Protein AF-A0A0F9V705-F1 (afdb_monomer)

Sequence (96 aa):
MSIYTEQHYKSIADLLSKADPSHPVMIQVKGICLDFADLFAADNPPSTRCWNCGDDNESMALCTRPNEGHNFGGFNREWFLEACGLTAEQAEQQKE

Solvent-accessible surface area (backbone atoms only — not comparable to full-atom values): 5720 Å² total; per-residue (Å²): 130,48,95,66,50,75,67,52,56,50,54,50,21,61,56,58,44,66,56,58,87,86,42,90,58,44,68,56,52,54,52,51,52,49,54,50,39,53,52,43,35,68,57,25,50,63,45,68,37,18,77,73,62,63,47,47,81,85,56,88,68,76,44,79,44,84,95,67,53,76,39,34,68,46,52,63,51,67,62,49,39,46,55,38,72,42,51,72,73,66,65,56,70,72,77,116

Radius of gyration: 16.13 Å; Cα contacts (8 Å, |Δi|>4): 101; chains: 1; bounding box: 33×25×47 Å

Secondary structure (DSSP, 8-state):
--SS-HHHHHHHHHHHTTS-TTSTTHHHHHHHHHHHHHHHHHHSPPPSB-TTT--BTT--SPPSSTTT--------HHHHHHHTT--HHHHHTT--

Foldseek 3Di:
DFPDDPVRLLVVLVVLLPPDPPDPCVVVSLVVLLVVLVVQCVRFPFAQAFPQARDGPVDPDFRPDPPPTGGSTGDDSQVSCVSNVHHPVNNVVVVD

Structure (mmCIF, N/CA/C/O backbone):
data_AF-A0A0F9V705-F1
#
_entry.id   AF-A0A0F9V705-F1
#
loop_
_atom_site.group_PDB
_atom_site.id
_atom_site.type_symbol
_atom_site.label_atom_id
_atom_site.label_alt_id
_atom_site.label_comp_id
_atom_site.label_asym_id
_atom_site.label_entity_id
_atom_site.label_seq_id
_atom_site.pdbx_PDB_ins_code
_atom_site.Cartn_x
_atom_site.Cartn_y
_atom_site.Cartn_z
_atom_site.occupancy
_atom_site.B_iso_or_equiv
_atom_site.auth_seq_id
_atom_site.auth_comp_id
_atom_site.auth_asym_id
_atom_site.auth_atom_id
_atom_site.pdbx_PDB_model_num
ATOM 1 N N . MET A 1 1 ? 7.195 -11.929 -9.591 1.00 61.12 1 MET A N 1
ATOM 2 C CA . MET A 1 1 ? 5.724 -11.861 -9.699 1.00 61.12 1 MET A CA 1
ATOM 3 C C . MET A 1 1 ? 5.198 -11.925 -8.285 1.00 61.12 1 MET A C 1
ATOM 5 O O . MET A 1 1 ? 5.612 -12.834 -7.578 1.00 61.12 1 MET A O 1
ATOM 9 N N . SER A 1 2 ? 4.390 -10.946 -7.885 1.00 75.81 2 SER A N 1
ATOM 10 C CA . SER A 1 2 ? 3.756 -10.924 -6.564 1.00 75.81 2 SER A CA 1
ATOM 11 C C . SER A 1 2 ? 2.860 -12.149 -6.388 1.00 75.81 2 SER A C 1
ATOM 13 O O . SER A 1 2 ? 2.224 -12.594 -7.349 1.00 75.81 2 SER A O 1
ATOM 15 N N . ILE A 1 3 ? 2.812 -12.697 -5.175 1.00 82.06 3 ILE A N 1
ATOM 16 C CA . ILE A 1 3 ? 1.854 -13.757 -4.828 1.00 82.06 3 ILE A CA 1
ATOM 17 C C . ILE A 1 3 ? 0.444 -13.190 -4.617 1.00 82.06 3 ILE A C 1
ATOM 19 O O . ILE A 1 3 ? -0.541 -13.933 -4.616 1.00 82.06 3 ILE A O 1
ATOM 23 N N . TYR A 1 4 ? 0.336 -11.871 -4.455 1.00 83.19 4 TYR A N 1
ATOM 24 C CA . TYR A 1 4 ? -0.917 -11.160 -4.293 1.00 83.19 4 TYR A CA 1
ATOM 25 C C . TYR A 1 4 ? -1.346 -10.485 -5.597 1.00 83.19 4 TYR A C 1
ATOM 27 O O . TYR A 1 4 ? -0.544 -10.001 -6.389 1.00 83.19 4 TYR A O 1
ATOM 35 N N . THR A 1 5 ? -2.656 -10.463 -5.823 1.00 86.12 5 THR A N 1
ATOM 36 C CA . THR A 1 5 ? -3.264 -9.722 -6.927 1.00 86.12 5 THR A CA 1
ATOM 37 C C . THR A 1 5 ? -3.847 -8.420 -6.397 1.00 86.12 5 THR A C 1
ATOM 39 O O . THR A 1 5 ? -4.117 -8.294 -5.201 1.00 86.12 5 THR A O 1
ATOM 42 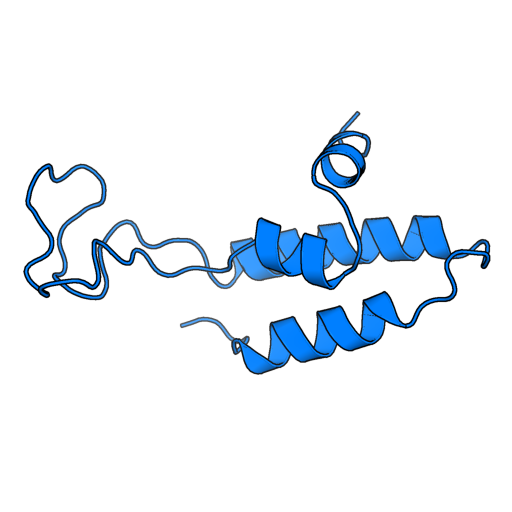N N . GLU A 1 6 ? -4.136 -7.476 -7.289 1.00 84.38 6 GLU A N 1
ATOM 43 C CA . GLU A 1 6 ? -4.850 -6.246 -6.930 1.00 84.38 6 GLU A CA 1
ATOM 44 C C . GLU A 1 6 ? -6.185 -6.540 -6.216 1.00 84.38 6 GLU A C 1
ATOM 46 O O . GLU A 1 6 ? -6.545 -5.893 -5.231 1.00 84.38 6 GLU A O 1
ATOM 51 N N . GLN A 1 7 ? -6.876 -7.605 -6.641 1.00 88.56 7 GLN A N 1
ATOM 52 C CA . GLN A 1 7 ? -8.103 -8.087 -6.007 1.00 88.56 7 GLN A CA 1
ATOM 53 C C . GLN A 1 7 ? -7.878 -8.520 -4.548 1.00 88.56 7 GLN A C 1
ATOM 55 O O . GLN A 1 7 ? -8.756 -8.308 -3.707 1.00 88.56 7 GLN A O 1
ATOM 60 N N . HIS A 1 8 ? -6.721 -9.116 -4.228 1.00 88.38 8 HIS A N 1
ATOM 61 C CA . HIS A 1 8 ? -6.378 -9.500 -2.855 1.00 88.38 8 HIS A CA 1
ATOM 62 C C . HIS A 1 8 ? -6.194 -8.269 -1.969 1.00 88.38 8 HIS A C 1
ATOM 64 O O . HIS A 1 8 ? -6.792 -8.216 -0.895 1.00 88.38 8 HIS A O 1
ATOM 70 N N . TYR A 1 9 ? -5.449 -7.262 -2.434 1.00 88.00 9 TYR A N 1
ATOM 71 C CA . TYR A 1 9 ? -5.262 -6.017 -1.683 1.00 88.00 9 TYR A CA 1
ATOM 72 C C . TYR A 1 9 ? -6.606 -5.349 -1.389 1.00 88.00 9 TYR A C 1
ATOM 74 O O . TYR A 1 9 ? -6.898 -5.032 -0.238 1.00 88.00 9 TYR A O 1
ATOM 82 N N . LYS A 1 10 ? -7.468 -5.229 -2.407 1.00 88.00 10 LYS A N 1
ATOM 83 C CA . LYS A 1 10 ? -8.806 -4.648 -2.257 1.00 88.00 10 LYS A CA 1
ATOM 84 C C . LYS A 1 10 ? -9.674 -5.421 -1.266 1.00 88.00 10 LYS A C 1
ATOM 86 O O . LYS A 1 10 ? -10.311 -4.819 -0.412 1.00 88.00 10 LYS A O 1
ATOM 91 N N . SER A 1 11 ? -9.681 -6.750 -1.355 1.00 88.62 11 SER A N 1
ATOM 92 C CA . SER A 1 11 ? -10.494 -7.592 -0.468 1.00 88.62 11 SER A CA 1
ATOM 93 C C . SER A 1 11 ? -10.066 -7.466 0.994 1.00 88.62 11 SER A C 1
ATOM 95 O O . SER A 1 11 ? -10.912 -7.480 1.885 1.00 88.62 11 SER A O 1
ATOM 97 N N . ILE A 1 12 ? -8.760 -7.336 1.243 1.00 87.69 12 ILE A N 1
ATOM 98 C CA . ILE A 1 12 ? -8.216 -7.147 2.590 1.00 87.69 12 ILE A CA 1
ATOM 99 C C . ILE A 1 12 ? -8.538 -5.741 3.101 1.00 87.69 12 ILE A C 1
ATOM 101 O O . ILE A 1 12 ? -9.001 -5.616 4.231 1.00 87.69 12 ILE A O 1
ATOM 105 N N . ALA A 1 13 ? -8.397 -4.705 2.271 1.00 86.88 13 ALA A N 1
ATOM 106 C CA . ALA A 1 13 ? -8.791 -3.348 2.645 1.00 86.88 13 ALA A CA 1
ATOM 107 C C . ALA A 1 13 ? -10.291 -3.256 2.985 1.00 86.88 13 ALA A C 1
ATOM 109 O O . ALA A 1 13 ? -10.654 -2.735 4.037 1.00 86.88 13 ALA A O 1
ATOM 110 N N . ASP A 1 14 ? -11.161 -3.861 2.168 1.00 86.75 14 ASP A N 1
ATOM 111 C CA . ASP A 1 14 ? -12.609 -3.944 2.415 1.00 86.75 14 ASP A CA 1
ATOM 112 C C . ASP A 1 14 ? -12.960 -4.749 3.679 1.00 86.75 14 ASP A C 1
ATOM 114 O O . ASP A 1 14 ? -14.016 -4.546 4.280 1.00 86.75 14 ASP A O 1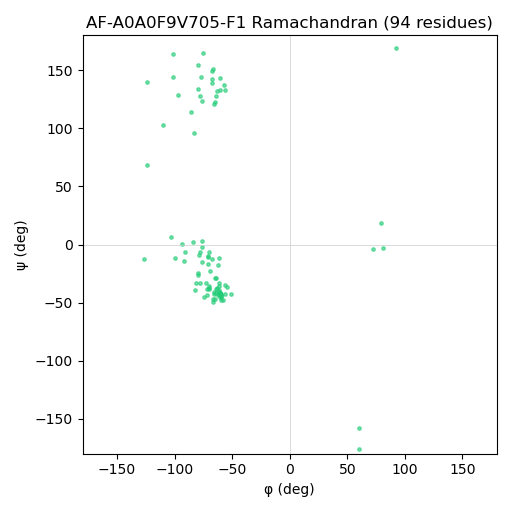
ATOM 118 N N . LEU A 1 15 ? -12.129 -5.720 4.066 1.00 86.50 15 LEU A N 1
ATOM 119 C CA . LEU A 1 15 ? -12.314 -6.480 5.302 1.00 86.50 15 LEU A CA 1
ATOM 120 C C . LEU A 1 15 ? -11.943 -5.628 6.520 1.00 86.50 15 LEU A C 1
ATOM 122 O O . LEU A 1 15 ? -12.683 -5.611 7.502 1.00 86.50 15 LEU A O 1
ATOM 126 N N . LEU A 1 16 ? -10.810 -4.930 6.445 1.00 83.56 16 LEU A N 1
ATOM 127 C CA . LEU A 1 16 ? -10.267 -4.125 7.537 1.00 83.56 16 LEU A CA 1
ATOM 128 C C . LEU A 1 16 ? -11.070 -2.834 7.753 1.00 83.56 16 LEU A C 1
ATOM 130 O O . LEU A 1 16 ? -11.269 -2.430 8.897 1.00 83.56 16 LEU A O 1
ATOM 134 N N . SER A 1 17 ? -11.624 -2.245 6.691 1.00 81.12 17 SER A N 1
ATOM 135 C CA . SER A 1 17 ? -12.456 -1.034 6.762 1.00 81.12 17 SER A CA 1
ATOM 136 C C . SER A 1 17 ? -13.835 -1.253 7.39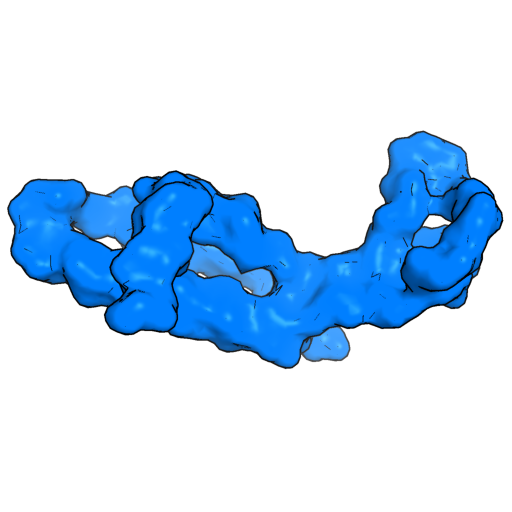5 1.00 81.12 17 SER A C 1
ATOM 138 O O . SER A 1 17 ? -14.476 -0.298 7.826 1.00 81.12 17 SER A O 1
ATOM 140 N N . LYS A 1 18 ? -14.300 -2.506 7.497 1.00 79.50 18 LYS A N 1
ATOM 141 C CA . LYS A 1 18 ? -15.566 -2.863 8.166 1.00 79.50 18 LYS A CA 1
ATOM 142 C C . LYS A 1 18 ? -15.468 -2.882 9.690 1.00 79.50 18 LYS A C 1
ATOM 144 O O . LYS A 1 18 ? -16.488 -3.089 10.349 1.00 79.50 18 LYS A O 1
ATOM 149 N N . ALA A 1 19 ? -14.273 -2.719 10.255 1.00 71.50 19 ALA A N 1
ATOM 150 C CA . ALA A 1 19 ? -14.114 -2.604 11.695 1.00 71.50 19 ALA A CA 1
ATOM 151 C C . ALA A 1 19 ? -14.838 -1.348 12.211 1.00 71.50 19 ALA A C 1
ATOM 153 O O . ALA A 1 19 ? -14.707 -0.265 11.644 1.00 71.50 19 ALA A O 1
ATOM 154 N N . ASP A 1 20 ? -15.621 -1.498 13.282 1.00 69.56 20 ASP A N 1
ATOM 155 C CA . ASP A 1 20 ? -16.344 -0.375 13.881 1.00 69.56 20 ASP A CA 1
ATOM 156 C C . ASP A 1 20 ? -15.339 0.638 14.467 1.00 69.56 20 ASP A C 1
ATOM 158 O O . ASP A 1 20 ? -14.574 0.269 15.367 1.00 69.56 20 ASP A O 1
ATOM 162 N N . PRO A 1 21 ? -15.349 1.909 14.015 1.00 66.75 21 PRO A N 1
ATOM 163 C CA . PRO A 1 21 ? -14.408 2.938 14.457 1.00 66.75 21 PRO A CA 1
ATOM 164 C C . PRO A 1 21 ? -14.496 3.263 15.957 1.00 66.75 21 PRO A C 1
ATOM 166 O O . PRO A 1 21 ? -13.562 3.834 16.519 1.00 66.75 21 PRO A O 1
ATOM 169 N N . SER A 1 22 ? -15.591 2.887 16.618 1.00 66.06 22 SER A N 1
ATOM 170 C CA . SER A 1 22 ? -15.820 3.071 18.056 1.00 66.06 22 SER A CA 1
ATOM 171 C C . SER A 1 22 ? -15.351 1.873 18.885 1.00 66.06 22 SER A C 1
ATOM 173 O O . SER A 1 22 ? -15.374 1.921 20.117 1.00 66.06 22 SER A O 1
ATOM 175 N N . HIS A 1 23 ? -14.938 0.781 18.235 1.00 69.06 23 HIS A N 1
ATOM 176 C CA . HIS A 1 23 ? -14.507 -0.427 18.917 1.00 69.06 23 HIS A CA 1
ATOM 177 C C . HIS A 1 23 ? -13.060 -0.272 19.422 1.00 69.06 23 HIS A C 1
ATOM 179 O O . HIS A 1 23 ? -12.175 0.119 18.660 1.00 69.06 23 HIS A O 1
ATOM 185 N N . PRO A 1 24 ? -12.744 -0.648 20.675 1.00 65.31 24 PRO A N 1
ATOM 186 C CA . PRO A 1 24 ? -11.402 -0.487 21.258 1.00 65.31 24 PRO A CA 1
ATOM 187 C C . PRO A 1 24 ? -10.284 -1.253 20.520 1.00 65.31 24 PRO A C 1
ATOM 189 O O . PRO A 1 24 ? -9.103 -1.011 20.749 1.00 65.31 24 PRO A O 1
ATOM 192 N N . VAL A 1 25 ? -10.644 -2.148 19.597 1.00 70.19 25 VAL A N 1
ATOM 193 C CA . VAL A 1 25 ? -9.710 -2.896 18.735 1.00 70.19 25 VAL A CA 1
ATOM 194 C C . VAL A 1 25 ? -9.205 -2.048 17.556 1.00 70.19 25 VAL A C 1
ATOM 196 O O . VAL A 1 25 ? -8.253 -2.442 16.893 1.00 70.19 25 VAL A O 1
ATOM 199 N N . MET A 1 26 ? -9.750 -0.851 17.314 1.00 69.69 26 MET A N 1
ATOM 200 C CA . MET A 1 26 ?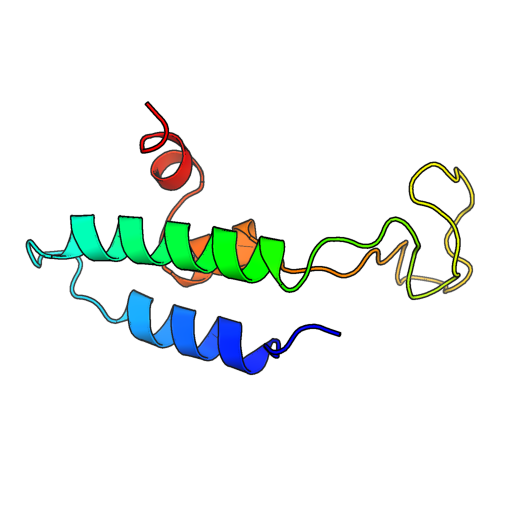 -9.339 -0.003 16.188 1.00 69.69 26 MET A CA 1
ATOM 201 C C . MET A 1 26 ? -7.846 0.322 16.167 1.00 69.69 26 MET A C 1
ATOM 203 O O . MET A 1 26 ? -7.260 0.350 15.092 1.00 69.69 26 MET A O 1
ATOM 207 N N . ILE A 1 27 ? -7.197 0.496 17.324 1.00 69.62 27 ILE A N 1
ATOM 208 C CA . ILE A 1 27 ? -5.737 0.700 17.383 1.00 69.62 27 ILE A CA 1
ATOM 209 C C . ILE A 1 27 ? -4.992 -0.514 16.803 1.00 69.62 27 ILE A C 1
ATOM 211 O O . ILE A 1 27 ? -4.026 -0.339 16.064 1.00 69.62 27 ILE A O 1
ATOM 215 N N . GLN A 1 28 ? -5.469 -1.732 17.077 1.00 76.69 28 GLN A N 1
ATOM 216 C CA . GLN A 1 28 ? -4.897 -2.959 16.513 1.00 76.69 28 GLN A CA 1
ATOM 217 C C . GLN A 1 28 ? -5.176 -3.070 15.012 1.00 76.69 28 GLN A C 1
ATOM 219 O O . GLN A 1 28 ? -4.290 -3.473 14.268 1.00 76.69 28 GLN A O 1
ATOM 224 N N . VAL A 1 29 ? -6.362 -2.659 14.549 1.00 80.88 29 VAL A N 1
ATOM 225 C CA . VAL A 1 29 ? -6.693 -2.637 13.113 1.00 80.88 29 VAL A CA 1
ATOM 226 C C . VAL A 1 29 ? -5.740 -1.715 12.352 1.00 80.88 29 VAL A C 1
ATOM 228 O O . VAL A 1 29 ? -5.238 -2.110 11.307 1.00 80.88 29 VAL A O 1
ATOM 231 N N . LYS A 1 30 ? -5.408 -0.536 12.902 1.00 80.88 30 LYS A N 1
ATOM 232 C CA . LYS A 1 30 ? -4.424 0.374 12.288 1.00 80.88 30 LYS A CA 1
ATOM 233 C C . LYS A 1 30 ? -3.048 -0.273 12.127 1.00 80.88 30 LYS A C 1
ATOM 235 O O . LYS A 1 30 ? -2.487 -0.216 11.037 1.00 80.88 30 LYS A O 1
ATOM 240 N N . GLY A 1 31 ? -2.545 -0.916 13.183 1.00 84.12 31 GLY A N 1
ATOM 241 C CA . GLY A 1 31 ? -1.267 -1.634 13.138 1.00 84.12 31 GLY A CA 1
ATOM 242 C C . GLY A 1 31 ? -1.275 -2.757 12.099 1.00 84.12 31 GLY A C 1
ATOM 243 O O . GLY A 1 31 ? -0.378 -2.837 11.269 1.00 84.12 31 GLY A O 1
ATOM 244 N N . ILE A 1 32 ? -2.354 -3.544 12.054 1.00 87.12 32 ILE A N 1
ATOM 245 C CA . ILE A 1 32 ? -2.530 -4.618 11.067 1.00 87.12 32 ILE A CA 1
ATOM 246 C C . ILE A 1 32 ? -2.522 -4.068 9.632 1.00 87.12 32 ILE A C 1
ATOM 248 O O . ILE A 1 32 ? -1.894 -4.659 8.756 1.00 87.12 32 ILE A O 1
ATOM 252 N N . CYS A 1 33 ? -3.181 -2.935 9.371 1.00 87.88 33 CYS A N 1
ATOM 253 C CA . CYS A 1 33 ? -3.145 -2.293 8.056 1.00 87.88 33 CYS A CA 1
ATOM 254 C C . CYS A 1 33 ? -1.719 -1.893 7.653 1.00 87.88 33 CYS A C 1
ATOM 256 O O . CYS A 1 33 ? -1.346 -2.091 6.499 1.00 87.88 33 CYS A O 1
ATOM 258 N N . LEU A 1 34 ? -0.925 -1.351 8.581 1.00 87.75 34 LEU A N 1
ATOM 259 C CA . LEU A 1 34 ? 0.472 -0.990 8.320 1.00 87.75 34 LEU A CA 1
ATOM 260 C C . LEU A 1 34 ? 1.325 -2.229 8.026 1.00 87.75 34 LEU A C 1
ATOM 262 O O . LEU A 1 34 ? 2.025 -2.243 7.015 1.00 87.75 34 LEU A O 1
ATOM 266 N N . ASP A 1 35 ? 1.196 -3.283 8.832 1.00 90.50 35 ASP A N 1
ATOM 267 C CA . ASP A 1 35 ? 1.928 -4.540 8.640 1.00 90.50 35 ASP A CA 1
ATOM 268 C C . ASP A 1 35 ? 1.608 -5.178 7.281 1.00 90.50 35 ASP A C 1
ATOM 270 O O . ASP A 1 35 ? 2.507 -5.607 6.557 1.00 90.50 35 ASP A O 1
ATOM 274 N N . PHE A 1 36 ? 0.330 -5.204 6.886 1.00 90.25 36 PHE A N 1
ATOM 275 C CA . PHE A 1 36 ? -0.065 -5.683 5.560 1.00 90.25 36 PHE A CA 1
ATOM 276 C C . PHE A 1 36 ? 0.484 -4.802 4.442 1.00 90.25 36 PHE A C 1
ATOM 278 O O . PHE A 1 36 ? 0.958 -5.329 3.437 1.00 90.25 36 PHE A O 1
ATOM 285 N N . ALA A 1 37 ? 0.453 -3.480 4.607 1.00 89.00 37 ALA A N 1
ATOM 286 C CA . ALA A 1 37 ? 0.980 -2.558 3.612 1.00 89.00 37 ALA A CA 1
ATOM 287 C C . ALA A 1 37 ? 2.490 -2.768 3.396 1.00 89.00 37 ALA A C 1
ATOM 289 O O . ALA A 1 37 ? 2.959 -2.781 2.257 1.00 89.00 37 ALA A O 1
ATOM 290 N N . ASP A 1 38 ? 3.239 -3.000 4.472 1.00 89.38 38 ASP A N 1
ATOM 291 C CA . ASP A 1 38 ? 4.675 -3.262 4.407 1.00 89.38 38 ASP A CA 1
ATOM 292 C C . ASP A 1 38 ? 4.968 -4.665 3.828 1.00 89.38 38 ASP A C 1
ATOM 294 O O . ASP A 1 38 ? 5.867 -4.811 2.997 1.00 89.38 38 ASP A O 1
ATOM 298 N N . LEU A 1 39 ? 4.161 -5.684 4.157 1.00 90.44 39 LEU A N 1
ATOM 299 C CA . LEU A 1 39 ? 4.246 -7.020 3.544 1.00 90.44 39 LEU A CA 1
ATOM 300 C C . LEU A 1 39 ? 3.963 -6.991 2.035 1.00 90.44 39 LEU A C 1
ATOM 302 O O . LEU A 1 39 ? 4.678 -7.627 1.259 1.00 90.44 39 LEU A O 1
ATOM 306 N N . PHE A 1 40 ? 2.941 -6.255 1.597 1.00 90.38 40 PHE A N 1
ATOM 307 C CA . PHE A 1 40 ? 2.601 -6.134 0.178 1.00 90.38 40 PHE A CA 1
ATOM 308 C C . PHE A 1 40 ? 3.642 -5.329 -0.596 1.00 90.38 40 PHE A C 1
ATOM 310 O O . PHE A 1 40 ? 3.956 -5.689 -1.729 1.00 90.38 40 PHE A O 1
ATOM 317 N N . ALA A 1 41 ? 4.226 -4.297 0.018 1.00 88.38 41 ALA A N 1
ATOM 318 C CA . ALA A 1 41 ? 5.345 -3.563 -0.564 1.00 88.38 41 ALA A CA 1
ATOM 319 C C . ALA A 1 41 ? 6.594 -4.445 -0.719 1.00 88.38 41 ALA A C 1
ATOM 321 O O . ALA A 1 41 ? 7.292 -4.347 -1.726 1.00 88.38 41 ALA A O 1
ATOM 322 N N . ALA A 1 42 ? 6.865 -5.327 0.247 1.00 88.06 42 ALA A N 1
ATOM 323 C CA . ALA A 1 42 ? 7.990 -6.256 0.182 1.00 88.06 42 ALA A CA 1
ATOM 324 C C . ALA A 1 42 ? 7.794 -7.357 -0.877 1.00 88.06 42 ALA A C 1
ATOM 326 O O . ALA A 1 42 ? 8.750 -7.733 -1.554 1.00 88.06 42 ALA A O 1
ATOM 327 N N . ASP A 1 43 ? 6.569 -7.869 -1.036 1.00 87.75 43 ASP A N 1
ATOM 328 C CA . ASP A 1 43 ? 6.242 -8.907 -2.027 1.00 87.75 43 ASP A CA 1
ATOM 329 C C . ASP A 1 43 ? 6.107 -8.355 -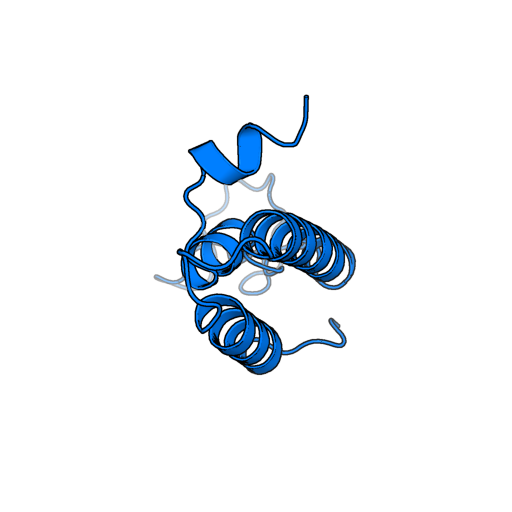3.457 1.00 87.75 43 ASP A C 1
ATOM 331 O O . ASP A 1 43 ? 6.459 -9.021 -4.435 1.00 87.75 43 ASP A O 1
ATOM 335 N N . ASN A 1 44 ? 5.622 -7.121 -3.591 1.00 85.62 44 ASN A N 1
ATOM 336 C CA . ASN A 1 44 ? 5.459 -6.436 -4.865 1.00 85.62 44 ASN A CA 1
ATOM 337 C C . ASN A 1 44 ? 6.215 -5.098 -4.859 1.00 85.62 44 ASN A C 1
ATOM 339 O O . ASN A 1 44 ? 5.588 -4.031 -4.860 1.00 85.62 44 ASN A O 1
ATOM 343 N N . PRO A 1 45 ? 7.560 -5.134 -4.836 1.00 84.44 45 PRO A N 1
ATOM 344 C CA . PRO A 1 45 ? 8.350 -3.918 -4.834 1.00 84.44 45 PRO A CA 1
ATOM 345 C C . PRO A 1 45 ? 8.196 -3.179 -6.170 1.00 84.44 45 PRO A C 1
ATOM 347 O O . PRO A 1 45 ? 8.026 -3.820 -7.216 1.00 84.44 45 PRO A O 1
ATOM 350 N N . PRO A 1 46 ? 8.295 -1.839 -6.165 1.00 82.81 46 PRO A N 1
ATOM 351 C CA . PRO A 1 46 ? 8.395 -1.080 -7.401 1.00 82.81 46 PRO A CA 1
ATOM 352 C C . PRO A 1 46 ? 9.602 -1.569 -8.206 1.00 82.81 46 PRO A C 1
ATOM 354 O O . PRO A 1 46 ? 10.680 -1.844 -7.673 1.00 82.81 46 PRO A O 1
ATOM 357 N N . SER A 1 47 ? 9.412 -1.709 -9.511 1.00 82.75 47 SER A N 1
ATOM 358 C CA . SER A 1 47 ? 10.469 -2.109 -10.424 1.00 82.75 47 SER A CA 1
ATOM 359 C C . SER A 1 47 ? 11.391 -0.932 -10.711 1.00 82.75 47 SER A C 1
ATOM 361 O O . SER A 1 47 ? 10.956 0.202 -10.877 1.00 82.75 47 SER A O 1
ATOM 363 N N . THR A 1 48 ? 12.682 -1.209 -10.867 1.00 84.44 48 THR A N 1
ATOM 364 C CA . THR A 1 48 ? 13.631 -0.222 -11.395 1.00 84.44 48 THR A CA 1
ATOM 365 C C . THR A 1 48 ? 13.419 0.048 -12.880 1.00 84.44 48 THR A C 1
ATOM 367 O O . THR A 1 48 ? 14.032 0.969 -13.407 1.00 84.44 48 THR A O 1
ATOM 370 N N . ARG A 1 49 ? 12.574 -0.745 -13.555 1.00 83.81 49 ARG A N 1
ATOM 371 C CA . ARG A 1 49 ? 12.257 -0.609 -14.974 1.00 83.81 49 ARG A CA 1
ATOM 372 C C . ARG A 1 49 ? 10.767 -0.452 -15.211 1.00 83.81 49 ARG A C 1
ATOM 374 O O . ARG A 1 49 ? 9.941 -1.149 -14.628 1.00 83.81 49 ARG A O 1
ATOM 381 N N . CYS A 1 50 ? 10.438 0.425 -16.139 1.00 84.19 50 CYS A N 1
ATOM 382 C CA . CYS A 1 50 ? 9.094 0.634 -16.620 1.00 84.19 50 CYS A CA 1
ATOM 383 C C . CYS A 1 50 ? 8.582 -0.636 -17.316 1.00 84.19 50 CYS A C 1
ATOM 385 O O . CYS A 1 50 ? 9.212 -1.155 -18.234 1.00 84.19 50 CYS A O 1
ATOM 387 N N . TRP A 1 51 ? 7.413 -1.133 -16.930 1.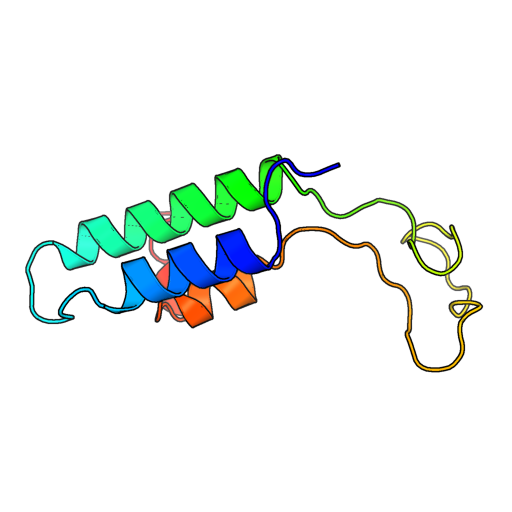00 80.94 51 TRP A N 1
ATOM 388 C CA . TRP A 1 51 ? 6.774 -2.291 -17.563 1.00 80.94 51 TRP A CA 1
ATOM 389 C C . TRP A 1 51 ? 6.269 -1.991 -18.977 1.00 80.94 51 TRP A C 1
ATOM 391 O O . TRP A 1 51 ? 6.115 -2.903 -19.786 1.00 80.94 51 TRP A O 1
ATOM 401 N N . ASN A 1 52 ? 6.027 -0.716 -19.281 1.00 82.06 52 ASN A N 1
ATOM 402 C CA . ASN A 1 52 ? 5.487 -0.286 -20.565 1.00 82.06 52 ASN A CA 1
ATOM 403 C C . ASN A 1 52 ? 6.563 -0.156 -21.650 1.00 82.06 52 ASN A C 1
ATOM 405 O O . ASN A 1 52 ? 6.296 -0.512 -22.799 1.00 82.06 52 ASN A O 1
ATOM 409 N N . CYS A 1 53 ? 7.756 0.345 -21.305 1.00 84.44 53 CYS A N 1
ATOM 410 C CA . CYS A 1 53 ? 8.837 0.596 -22.268 1.00 84.44 53 CYS A CA 1
ATOM 411 C C . CYS A 1 53 ? 10.184 -0.052 -21.920 1.00 84.44 53 CYS A C 1
ATOM 413 O O . CYS A 1 53 ? 11.053 -0.120 -22.783 1.00 84.44 53 CYS A O 1
ATOM 415 N N . GLY A 1 54 ? 10.364 -0.563 -20.700 1.00 83.12 54 GLY A N 1
ATOM 416 C CA . GLY A 1 54 ? 11.605 -1.198 -20.249 1.00 83.12 54 GLY A CA 1
ATOM 417 C C . GLY A 1 54 ? 12.707 -0.236 -19.798 1.00 83.12 54 GLY A C 1
ATOM 418 O O . GLY A 1 54 ? 13.745 -0.721 -19.336 1.00 83.12 54 GLY A O 1
ATOM 419 N N . ASP A 1 55 ? 12.483 1.078 -19.909 1.00 85.56 55 ASP A N 1
ATOM 420 C CA . ASP A 1 55 ? 13.417 2.111 -19.447 1.00 85.56 55 ASP A CA 1
ATOM 421 C C . ASP A 1 55 ? 13.539 2.105 -17.927 1.00 85.56 55 ASP A C 1
ATOM 423 O O . ASP A 1 55 ? 12.601 1.735 -17.220 1.00 85.56 55 ASP A O 1
ATOM 427 N N . ASP A 1 56 ? 14.696 2.514 -17.419 1.00 83.69 56 ASP A N 1
ATOM 428 C CA . ASP A 1 56 ? 14.899 2.677 -15.985 1.00 83.69 56 ASP A CA 1
ATOM 429 C C . ASP A 1 56 ? 14.228 3.948 -15.438 1.00 83.69 56 ASP A C 1
ATOM 431 O O . ASP A 1 56 ? 13.798 4.832 -16.180 1.00 83.69 56 ASP A O 1
ATOM 435 N N . ASN A 1 57 ? 14.094 4.022 -14.112 1.00 71.75 57 ASN A N 1
ATOM 436 C CA . ASN A 1 57 ? 13.493 5.177 -13.439 1.00 71.75 57 ASN A CA 1
ATOM 437 C C . ASN A 1 57 ? 14.367 6.443 -13.462 1.00 71.75 57 ASN A C 1
ATOM 439 O O . ASN A 1 57 ? 13.879 7.513 -13.102 1.00 71.75 57 ASN A O 1
ATOM 443 N N . GLU A 1 58 ? 15.629 6.328 -13.878 1.00 75.50 58 GLU A N 1
ATOM 444 C CA . GLU A 1 58 ? 16.561 7.449 -14.038 1.00 75.50 58 GLU A CA 1
ATOM 445 C C . GLU A 1 58 ? 16.533 8.022 -15.465 1.00 75.50 58 GLU A C 1
ATOM 447 O O . GLU A 1 58 ? 17.017 9.132 -15.711 1.00 75.50 58 GLU A O 1
ATOM 452 N N . SER A 1 59 ? 15.934 7.300 -16.415 1.00 72.88 59 SER A N 1
ATOM 453 C CA . SER A 1 59 ? 15.777 7.736 -17.793 1.00 72.88 59 SER A CA 1
ATOM 454 C C . SER A 1 59 ? 14.870 8.961 -17.887 1.00 72.88 59 SER A C 1
ATOM 456 O O . SER A 1 59 ? 13.690 8.935 -17.540 1.00 72.88 59 SER A O 1
ATOM 458 N N . MET A 1 60 ? 15.403 10.042 -18.462 1.00 70.94 60 MET A N 1
ATOM 459 C CA . MET A 1 60 ? 14.617 11.219 -18.856 1.00 70.94 60 MET A CA 1
ATOM 460 C C . MET A 1 60 ? 13.810 10.995 -20.149 1.00 70.94 60 MET A C 1
ATOM 462 O O . MET A 1 60 ? 13.179 11.929 -20.650 1.00 70.94 60 MET A O 1
ATOM 466 N N . ALA A 1 61 ? 13.849 9.793 -20.735 1.00 76.19 61 ALA A N 1
ATOM 467 C CA . ALA A 1 61 ? 13.077 9.489 -21.930 1.00 76.19 61 ALA A CA 1
ATOM 468 C C . ALA A 1 61 ? 11.577 9.480 -21.612 1.00 76.19 61 ALA A C 1
ATOM 470 O O . ALA A 1 61 ? 11.147 9.019 -20.557 1.00 76.19 61 ALA A O 1
ATOM 471 N N . LEU A 1 62 ? 10.759 9.970 -22.545 1.00 79.00 62 LEU A N 1
ATOM 472 C CA . LEU A 1 62 ? 9.315 9.773 -22.465 1.00 79.00 62 LEU A CA 1
ATOM 473 C C . LEU A 1 62 ? 9.005 8.290 -22.676 1.00 79.00 62 LEU A C 1
ATOM 475 O O . LEU 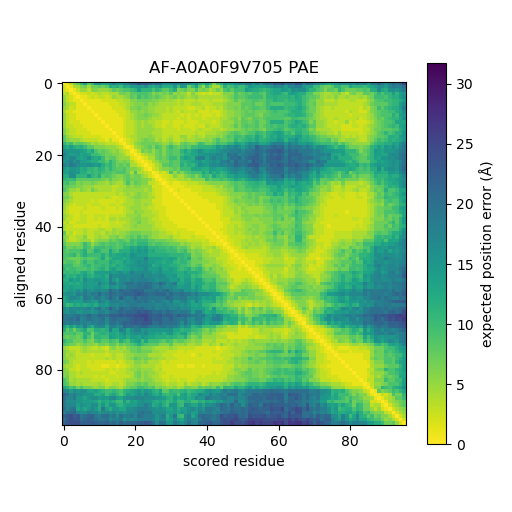A 1 62 ? 9.588 7.659 -23.558 1.00 79.00 62 LEU A O 1
ATOM 479 N N . CYS A 1 63 ? 8.059 7.752 -21.902 1.00 80.56 63 CYS A N 1
ATOM 480 C CA . CYS A 1 63 ? 7.608 6.383 -22.110 1.00 80.56 63 CYS A CA 1
ATOM 481 C C . CYS A 1 63 ? 7.120 6.207 -23.554 1.00 80.56 63 CYS A C 1
ATOM 483 O O . CYS A 1 63 ? 6.346 7.015 -24.072 1.00 80.56 63 CYS A O 1
ATOM 485 N N . THR A 1 64 ? 7.558 5.128 -24.200 1.00 79.62 64 THR A N 1
ATOM 486 C CA . THR A 1 64 ? 7.214 4.838 -25.597 1.00 79.62 64 THR A CA 1
ATOM 487 C C . THR A 1 64 ? 5.737 4.497 -25.801 1.00 79.62 64 THR A C 1
ATOM 489 O O . THR A 1 64 ? 5.273 4.500 -26.942 1.00 79.62 64 THR A O 1
ATOM 492 N N . ARG A 1 65 ? 4.977 4.249 -24.724 1.00 75.12 65 ARG A N 1
ATOM 493 C CA . ARG A 1 65 ? 3.514 4.158 -24.770 1.00 75.12 65 ARG A CA 1
ATOM 494 C C . ARG A 1 65 ? 2.881 5.547 -24.630 1.00 75.12 65 ARG A C 1
ATOM 496 O O . ARG A 1 65 ? 2.965 6.145 -23.554 1.00 75.12 65 ARG A O 1
ATOM 503 N N . PRO A 1 66 ? 2.204 6.058 -25.677 1.00 61.44 66 PRO A N 1
ATOM 504 C CA . PRO A 1 66 ? 1.516 7.340 -25.599 1.00 61.44 66 PRO A CA 1
ATOM 505 C C . PRO A 1 66 ? 0.432 7.294 -24.513 1.00 61.44 66 PRO A C 1
ATOM 507 O O . PRO A 1 66 ? -0.363 6.360 -24.482 1.00 61.44 66 PRO A O 1
ATOM 510 N N . ASN A 1 67 ? 0.378 8.323 -23.663 1.00 64.06 67 ASN A N 1
ATOM 511 C CA . ASN A 1 67 ? -0.640 8.559 -22.623 1.00 64.06 67 ASN A CA 1
ATOM 512 C C . ASN A 1 67 ? -0.621 7.669 -21.364 1.00 64.06 67 ASN A C 1
ATOM 514 O O . ASN A 1 67 ? -1.399 7.948 -20.457 1.00 64.06 67 ASN A O 1
ATOM 518 N N . GLU A 1 68 ? 0.247 6.658 -21.256 1.00 68.88 68 GLU A N 1
ATOM 519 C CA . GLU A 1 68 ? 0.308 5.801 -20.050 1.00 68.88 68 GLU A CA 1
ATOM 520 C C . GLU A 1 68 ? 1.434 6.180 -19.074 1.00 68.88 68 GLU A C 1
ATOM 522 O O . GLU A 1 68 ? 1.434 5.717 -17.936 1.00 68.88 68 GLU A O 1
ATOM 527 N N . GLY A 1 69 ? 2.372 7.045 -19.483 1.00 78.62 69 GLY A N 1
ATOM 528 C CA . GLY A 1 69 ? 3.532 7.406 -18.663 1.00 78.62 69 GLY A CA 1
ATOM 529 C C . GLY A 1 69 ? 4.410 6.198 -18.313 1.00 78.62 69 GLY A C 1
ATOM 530 O O . GLY A 1 69 ? 4.194 5.076 -18.781 1.00 78.62 69 GLY A O 1
ATOM 531 N N . HIS A 1 70 ? 5.444 6.427 -17.502 1.00 79.19 70 HIS A N 1
ATOM 532 C CA . HIS A 1 70 ? 6.243 5.320 -16.987 1.00 79.19 70 HIS A CA 1
ATOM 533 C C . HIS A 1 70 ? 5.490 4.599 -15.873 1.00 79.19 70 HIS A C 1
ATOM 535 O O . HIS A 1 70 ? 5.122 5.209 -14.873 1.00 79.19 70 HIS A O 1
ATOM 541 N N . ASN A 1 71 ? 5.292 3.292 -16.040 1.00 80.31 71 ASN A N 1
ATOM 542 C CA . ASN A 1 71 ? 4.705 2.432 -15.024 1.00 80.31 71 ASN A CA 1
ATOM 543 C C . ASN A 1 71 ? 5.778 1.499 -14.473 1.00 80.31 71 ASN A C 1
ATOM 545 O O . ASN A 1 71 ? 6.138 0.513 -15.111 1.00 80.31 71 ASN A O 1
ATOM 549 N N . PHE A 1 72 ? 6.275 1.806 -13.283 1.00 81.19 72 PHE A N 1
ATOM 550 C CA . PHE A 1 72 ? 7.268 0.990 -12.588 1.00 81.19 72 PHE A CA 1
ATOM 551 C C . PHE A 1 72 ? 6.635 -0.173 -11.806 1.00 81.19 72 PHE A C 1
ATOM 553 O O . PHE A 1 72 ? 7.343 -0.952 -11.175 1.00 81.19 72 PHE A O 1
ATOM 560 N N . GLY A 1 73 ? 5.311 -0.335 -11.874 1.00 80.50 73 GLY A N 1
ATOM 561 C CA . GLY A 1 73 ? 4.582 -1.357 -11.135 1.00 80.50 73 GLY A CA 1
ATOM 562 C C . GLY A 1 73 ? 4.755 -1.220 -9.621 1.00 80.50 73 GLY A C 1
ATOM 563 O O . GLY A 1 73 ? 5.097 -0.157 -9.103 1.00 80.50 73 GLY A O 1
ATOM 564 N N . GLY A 1 74 ? 4.532 -2.329 -8.921 1.00 84.69 74 GLY A N 1
ATOM 565 C CA . GLY A 1 74 ? 4.622 -2.401 -7.467 1.00 84.69 74 GLY A CA 1
ATOM 566 C C . GLY A 1 74 ? 3.295 -2.146 -6.754 1.00 84.69 74 GLY A C 1
ATOM 567 O O . GLY A 1 74 ? 2.287 -1.761 -7.350 1.00 84.69 74 GLY A O 1
ATOM 568 N N . PHE A 1 75 ? 3.287 -2.427 -5.457 1.00 87.56 75 PHE A N 1
ATOM 569 C CA . PHE A 1 75 ? 2.139 -2.206 -4.591 1.00 87.56 75 PHE A CA 1
ATOM 570 C C . PHE A 1 75 ? 2.01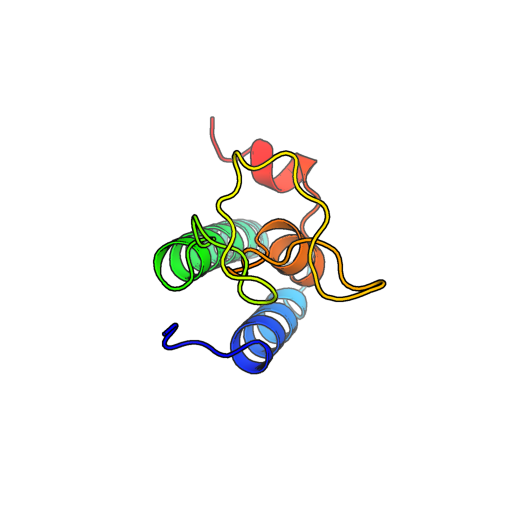1 -0.724 -4.212 1.00 87.56 75 PHE A C 1
ATOM 572 O O . PHE A 1 75 ? 2.954 -0.115 -3.706 1.00 87.56 75 PHE A O 1
ATOM 579 N N . ASN A 1 76 ? 0.821 -0.151 -4.421 1.00 86.44 76 ASN A N 1
ATOM 580 C CA . ASN A 1 76 ? 0.517 1.214 -3.999 1.00 86.44 76 ASN A CA 1
ATOM 581 C C . ASN A 1 76 ? 0.115 1.234 -2.516 1.00 86.44 76 ASN A C 1
ATOM 583 O O . ASN A 1 76 ? -1.043 1.001 -2.156 1.00 86.44 76 ASN A O 1
ATOM 587 N N . ARG A 1 77 ? 1.105 1.525 -1.668 1.00 87.19 77 ARG A N 1
ATOM 588 C CA . ARG A 1 77 ? 0.960 1.585 -0.210 1.00 87.19 77 ARG A CA 1
ATOM 589 C C . ARG A 1 77 ? -0.059 2.626 0.241 1.00 87.19 77 ARG A C 1
ATOM 591 O O . ARG A 1 77 ? -0.847 2.347 1.138 1.00 87.19 77 ARG A O 1
ATOM 598 N N . GLU A 1 78 ? -0.041 3.806 -0.367 1.00 86.25 78 GLU A N 1
ATOM 599 C CA . GLU A 1 78 ? -0.901 4.928 0.019 1.00 86.25 78 GLU A CA 1
ATOM 600 C C . GLU A 1 78 ? -2.365 4.606 -0.267 1.00 86.25 78 GLU A C 1
ATOM 602 O O . GLU A 1 78 ? -3.191 4.665 0.641 1.00 86.25 78 GLU A O 1
ATOM 607 N N . TRP A 1 79 ? -2.655 4.128 -1.480 1.00 88.44 79 TRP A N 1
ATOM 608 C CA . TRP A 1 79 ? -4.002 3.712 -1.867 1.00 88.44 79 TRP A CA 1
ATOM 609 C C . TRP A 1 79 ? -4.573 2.637 -0.934 1.00 88.44 79 TRP A C 1
ATOM 611 O O . TRP A 1 79 ? -5.739 2.701 -0.550 1.00 88.44 79 TRP A O 1
ATOM 621 N N . PHE A 1 80 ? -3.764 1.646 -0.547 1.00 88.94 80 PHE A N 1
ATOM 622 C CA . PHE A 1 80 ? -4.223 0.590 0.355 1.00 88.94 80 PHE A CA 1
ATOM 623 C C . PHE A 1 80 ? -4.561 1.129 1.748 1.00 88.94 80 PHE A C 1
ATOM 625 O O . PHE A 1 80 ? -5.579 0.748 2.321 1.00 88.94 80 PHE A O 1
ATOM 632 N N . LEU A 1 81 ? -3.736 2.027 2.292 1.00 87.50 81 LEU A N 1
ATOM 633 C CA . LEU A 1 81 ? -3.994 2.635 3.598 1.00 87.50 81 LEU A CA 1
ATOM 634 C C . LEU A 1 81 ? -5.248 3.516 3.572 1.00 87.50 81 LEU A C 1
ATOM 636 O O . LEU A 1 81 ? -6.072 3.413 4.482 1.00 87.50 81 LEU A O 1
ATOM 640 N N . GLU A 1 82 ? -5.448 4.291 2.506 1.00 87.50 82 GLU A N 1
ATOM 641 C CA . GLU A 1 82 ? -6.681 5.056 2.298 1.00 87.50 82 GLU A CA 1
ATOM 642 C C . GLU A 1 82 ? -7.907 4.139 2.198 1.00 87.50 82 GLU A C 1
ATOM 644 O O . GLU A 1 82 ? -8.935 4.408 2.820 1.00 87.50 82 GLU A O 1
ATOM 649 N N . ALA A 1 83 ? -7.797 3.017 1.478 1.00 86.31 83 ALA A N 1
ATOM 650 C CA . ALA A 1 83 ? -8.864 2.020 1.369 1.00 86.31 83 ALA A CA 1
ATOM 651 C C . ALA A 1 83 ? -9.180 1.338 2.714 1.00 86.31 83 ALA A C 1
ATOM 653 O O . ALA A 1 83 ? -10.323 0.957 2.966 1.00 86.31 83 ALA A O 1
ATOM 654 N N . CYS A 1 84 ? -8.195 1.241 3.608 1.00 84.56 84 CYS A N 1
ATOM 655 C CA . CYS A 1 84 ? -8.377 0.825 4.998 1.00 84.56 84 CYS A CA 1
ATOM 656 C C . CYS A 1 84 ? -8.977 1.923 5.901 1.00 84.56 84 CYS A C 1
ATOM 658 O O . CYS A 1 84 ? -9.197 1.679 7.087 1.00 84.56 84 CYS A O 1
ATOM 660 N N . GLY A 1 85 ? -9.233 3.127 5.377 1.00 81.69 85 GLY A N 1
ATOM 661 C CA . GLY A 1 85 ? -9.759 4.265 6.132 1.00 81.69 85 GLY A CA 1
ATOM 662 C C . GLY A 1 85 ? -8.712 5.004 6.972 1.00 81.69 85 GLY A C 1
ATOM 663 O O . GLY A 1 85 ? -9.079 5.723 7.901 1.00 81.69 85 GLY A O 1
ATOM 664 N N . LEU A 1 86 ? -7.420 4.821 6.678 1.00 79.44 86 LEU A N 1
ATOM 665 C CA . LEU A 1 86 ? -6.320 5.527 7.333 1.00 79.44 86 LEU A CA 1
ATOM 666 C C . LEU A 1 86 ? -5.886 6.723 6.490 1.00 79.44 86 LEU A C 1
ATOM 668 O O . LEU A 1 86 ? -5.590 6.578 5.308 1.00 79.44 86 LEU A O 1
ATOM 672 N N . THR A 1 87 ? -5.804 7.904 7.104 1.00 68.75 87 THR A N 1
ATOM 673 C CA . THR A 1 87 ? -5.171 9.059 6.454 1.00 68.75 87 THR A CA 1
ATOM 674 C C . THR A 1 87 ? -3.647 8.958 6.558 1.00 68.75 87 THR A C 1
ATOM 676 O O . THR A 1 87 ? -3.126 8.345 7.495 1.00 68.75 87 THR A O 1
ATOM 679 N N . ALA A 1 88 ? -2.921 9.584 5.626 1.00 60.00 88 ALA A N 1
ATOM 680 C CA . ALA A 1 88 ? -1.453 9.624 5.634 1.00 60.00 88 ALA A CA 1
ATOM 681 C C . ALA A 1 88 ? -0.887 10.086 6.994 1.00 60.00 88 ALA A C 1
ATOM 683 O O . ALA A 1 88 ? -0.017 9.429 7.562 1.00 60.00 88 ALA A O 1
ATOM 684 N N . GLU A 1 89 ? -1.498 11.114 7.591 1.00 58.16 89 GLU A N 1
ATOM 685 C CA . GLU A 1 89 ? -1.129 11.648 8.909 1.00 58.16 89 GLU A CA 1
ATOM 686 C C . GLU A 1 89 ? -1.272 10.616 10.045 1.00 58.16 89 GLU A C 1
ATOM 688 O O . GLU A 1 89 ? -0.498 10.616 11.000 1.00 58.16 89 GLU A O 1
ATOM 693 N N . GLN A 1 90 ? -2.246 9.704 9.955 1.00 62.78 90 GLN A N 1
ATOM 694 C CA . GLN A 1 90 ? -2.439 8.638 10.945 1.00 62.78 90 GLN A CA 1
ATOM 695 C C .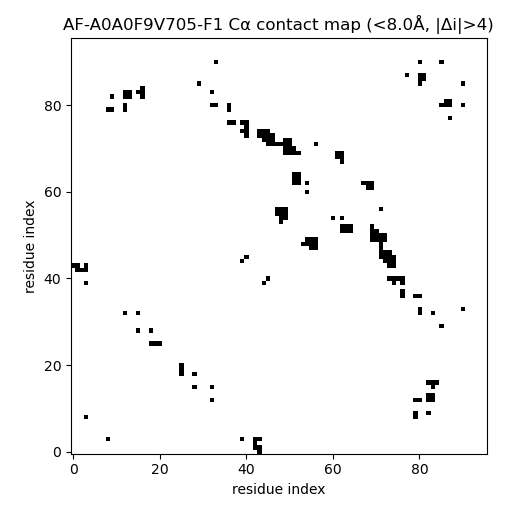 GLN A 1 90 ? -1.468 7.468 10.754 1.00 62.78 90 GLN A C 1
ATOM 697 O O . GLN A 1 90 ? -1.206 6.740 11.712 1.00 62.78 90 GLN A O 1
ATOM 702 N N . ALA A 1 91 ? -0.951 7.278 9.539 1.00 57.09 91 ALA A N 1
ATOM 703 C CA . ALA A 1 91 ? 0.049 6.262 9.228 1.00 57.09 91 ALA A CA 1
ATOM 704 C C . ALA A 1 91 ? 1.468 6.688 9.646 1.00 57.09 91 ALA A C 1
ATOM 706 O O . ALA A 1 91 ? 2.304 5.830 9.928 1.00 57.09 91 ALA A O 1
ATOM 707 N N . GLU A 1 92 ? 1.743 7.994 9.712 1.00 56.78 92 GLU A N 1
ATOM 708 C CA . GLU A 1 92 ? 3.041 8.544 10.128 1.00 56.78 92 GLU A CA 1
ATOM 709 C C . GLU A 1 92 ? 3.215 8.596 11.656 1.00 56.78 92 GLU A C 1
ATOM 711 O O . GLU A 1 92 ? 4.308 8.343 12.154 1.00 56.78 92 GLU A O 1
ATOM 716 N N . GLN A 1 93 ? 2.140 8.819 12.420 1.00 55.94 93 GLN A N 1
ATOM 717 C CA . GLN A 1 93 ? 2.176 8.946 13.890 1.00 55.94 93 GLN A CA 1
ATOM 718 C C . GLN A 1 93 ? 2.466 7.644 14.663 1.00 55.94 93 GLN A C 1
ATOM 720 O O . GLN A 1 93 ? 2.609 7.684 15.881 1.00 55.94 93 GLN A O 1
ATOM 725 N N . GLN A 1 94 ? 2.534 6.486 13.998 1.00 52.97 94 GLN A N 1
ATOM 726 C CA . GLN A 1 94 ? 2.868 5.197 14.632 1.00 52.97 94 GLN A CA 1
ATOM 727 C C . GLN A 1 94 ? 4.310 4.731 14.363 1.00 52.97 94 GLN A C 1
ATOM 729 O O . GLN A 1 94 ? 4.665 3.616 14.738 1.00 52.97 94 GLN A O 1
ATOM 734 N N . LYS A 1 95 ? 5.143 5.562 13.717 1.00 51.22 95 LYS A N 1
ATOM 735 C CA . LYS A 1 95 ? 6.579 5.295 13.512 1.00 51.22 95 LYS A CA 1
ATOM 736 C C . LYS A 1 95 ? 7.497 5.895 14.590 1.00 51.22 95 LYS A C 1
ATOM 738 O O . LYS A 1 95 ? 8.711 5.734 14.467 1.00 51.22 95 LYS A O 1
ATOM 743 N N . GLU A 1 96 ? 6.943 6.571 15.600 1.00 41.59 96 GLU A N 1
ATOM 744 C CA . GLU A 1 96 ? 7.685 7.159 16.734 1.00 41.59 96 GLU A CA 1
ATOM 745 C C . GLU A 1 96 ? 7.753 6.228 17.953 1.00 41.59 96 GLU A C 1
ATOM 747 O O . GLU A 1 96 ? 6.709 5.631 18.308 1.00 41.59 96 GLU A O 1
#

Organism: NCBI:txid412755

pLDDT: mean 78.74, std 10.58, range [41.59, 90.5]

Mean predicted aligned error: 9.04 Å